Protein AF-A0A6V8NRM4-F1 (afdb_monomer_lite)

Organism: NCBI:txid2754717

Secondary structure (DSSP, 8-state):
---PPP---------SS-------------STHHHHTTS-------------HHHHH-GGGS-HHHHHHHHHHHHH-TTSGGGGGG-SSB-TTS-B-EEEEPHHHH--SS-EEEE--TTSTTSSTHHHHHHHHHHHHHHTTS--TTTSPP----SSHHHHHHHHHHT-

Sequence (168 aa):
MHRGAPRCMKIVLFSREHIVERTANIVGCSEELKKETNATMSVEKTLVIGPTFEEMLHPEKIEPQVRQKALRMREEDPLDPINLYNITWRGPDNQIYYEIIPQELTNVEANIVVIYAKDFPTGSHKVGASYSILVEKELAGEVNPGIHVLVWPSTGNYGIGGAWWDAA

InterPro domains:
  IPR036052 Tryptophan synthase beta chain-like, PALP domain superfamily [G3DSA:3.40.50.1100] (106-119)
  IPR036052 Tryptophan synthase beta chain-like, PALP domain superfamily [G3DSA:3.40.50.1100] (120-164)
  IPR036052 Tryptophan synthase beta chain-like, PALP domain superfamily [SSF53686] (119-164)

Radius of gyration: 21.75 Å; chains: 1; bounding box: 52×64×63 Å

Structure (mmCIF, N/CA/C/O backbone):
data_AF-A0A6V8NRM4-F1
#
_entry.id   AF-A0A6V8NRM4-F1
#
loop_
_atom_site.group_PDB
_atom_site.id
_atom_site.type_symbol
_atom_site.label_atom_id
_atom_site.label_alt_id
_atom_site.label_comp_id
_atom_site.label_asym_id
_atom_site.label_entity_id
_atom_site.label_seq_id
_atom_site.pdbx_PDB_ins_code
_atom_site.Cartn_x
_atom_site.Cartn_y
_atom_site.Cartn_z
_atom_site.occupancy
_atom_site.B_iso_or_equiv
_atom_site.auth_seq_id
_atom_site.auth_comp_id
_atom_site.auth_asym_id
_atom_site.auth_atom_id
_atom_site.pdbx_PDB_model_num
ATOM 1 N N . MET A 1 1 ? -7.423 48.026 -8.603 1.00 35.59 1 MET A N 1
ATOM 2 C CA . MET A 1 1 ? -7.231 46.752 -9.333 1.00 35.59 1 MET A CA 1
ATOM 3 C C . MET A 1 1 ? -5.747 46.402 -9.318 1.00 35.59 1 MET A C 1
ATOM 5 O O . MET A 1 1 ? -4.978 47.005 -10.052 1.00 35.59 1 MET A O 1
ATOM 9 N N . HIS A 1 2 ? -5.323 45.498 -8.438 1.00 29.39 2 HIS A N 1
ATOM 10 C CA . HIS A 1 2 ? -3.972 44.927 -8.433 1.00 29.39 2 HIS A CA 1
ATOM 11 C C . HIS A 1 2 ? -4.140 43.417 -8.581 1.00 29.39 2 HIS A C 1
ATOM 13 O O . HIS A 1 2 ? -4.631 42.757 -7.669 1.00 29.39 2 HIS A O 1
ATOM 19 N N . ARG A 1 3 ? -3.822 42.885 -9.765 1.00 32.16 3 ARG A N 1
ATOM 20 C CA . ARG A 1 3 ? -3.778 41.439 -9.999 1.00 32.16 3 ARG A CA 1
ATOM 21 C C . ARG A 1 3 ? -2.446 40.943 -9.438 1.00 32.16 3 ARG A C 1
ATOM 23 O O . ARG A 1 3 ? -1.398 41.273 -9.982 1.00 32.16 3 ARG A O 1
ATOM 30 N N . GLY A 1 4 ? -2.495 40.228 -8.317 1.00 32.84 4 GLY A N 1
ATOM 31 C CA . GLY A 1 4 ? -1.326 39.571 -7.738 1.00 32.84 4 GLY A CA 1
ATOM 32 C C . GLY A 1 4 ? -0.805 38.494 -8.686 1.00 32.84 4 GLY A C 1
ATOM 33 O O . GLY A 1 4 ? -1.574 37.656 -9.153 1.00 32.84 4 GLY A O 1
ATOM 34 N N . ALA A 1 5 ? 0.489 38.546 -8.993 1.00 35.34 5 ALA A N 1
ATOM 35 C CA . ALA A 1 5 ? 1.181 37.513 -9.753 1.00 35.34 5 ALA A CA 1
ATOM 36 C C . ALA A 1 5 ? 1.099 36.155 -9.022 1.00 35.34 5 ALA A C 1
ATOM 38 O O . ALA A 1 5 ? 1.148 36.130 -7.786 1.00 35.34 5 ALA A O 1
ATOM 39 N N . PRO A 1 6 ? 0.996 35.022 -9.740 1.00 37.25 6 PRO A N 1
ATOM 40 C CA . PRO A 1 6 ? 1.026 33.710 -9.111 1.00 37.25 6 PRO A CA 1
ATOM 41 C C . PRO A 1 6 ? 2.397 33.490 -8.459 1.00 37.25 6 PRO A C 1
ATOM 43 O O . PRO A 1 6 ? 3.438 33.567 -9.113 1.00 37.25 6 PRO A O 1
ATOM 46 N N . ARG A 1 7 ? 2.406 33.241 -7.144 1.00 31.20 7 ARG A N 1
ATOM 47 C CA . ARG A 1 7 ? 3.615 32.852 -6.410 1.00 31.20 7 ARG A CA 1
ATOM 48 C C . ARG A 1 7 ? 4.033 31.461 -6.879 1.00 31.20 7 ARG A C 1
ATOM 50 O O . ARG A 1 7 ? 3.405 30.470 -6.523 1.00 31.20 7 ARG A O 1
ATOM 57 N N . CYS A 1 8 ? 5.088 31.404 -7.684 1.00 26.66 8 CYS A N 1
ATOM 58 C CA . CYS A 1 8 ? 5.769 30.167 -8.038 1.00 26.66 8 CYS A CA 1
ATOM 59 C C . CYS A 1 8 ? 6.439 29.608 -6.772 1.00 26.66 8 CYS A C 1
ATOM 61 O O . CYS A 1 8 ? 7.370 30.213 -6.236 1.00 26.66 8 CYS A O 1
ATOM 63 N N . MET A 1 9 ? 5.924 28.499 -6.246 1.00 25.03 9 MET A N 1
ATOM 64 C CA . MET A 1 9 ? 6.514 27.804 -5.106 1.00 25.03 9 MET A CA 1
ATOM 65 C C . MET A 1 9 ? 7.656 26.929 -5.632 1.00 25.03 9 MET A C 1
ATOM 67 O O . MET A 1 9 ? 7.423 25.884 -6.231 1.00 25.03 9 MET A O 1
ATOM 71 N N . LYS A 1 10 ? 8.900 27.388 -5.456 1.00 23.47 10 LYS A N 1
ATOM 72 C CA . LYS A 1 10 ? 10.101 26.579 -5.703 1.00 23.47 10 LYS A CA 1
ATOM 73 C C . LYS A 1 10 ? 10.229 25.557 -4.573 1.00 23.47 10 LYS A C 1
ATOM 75 O O . LYS A 1 10 ? 10.584 25.928 -3.459 1.00 23.47 10 LYS A O 1
ATOM 80 N N . ILE A 1 11 ? 9.956 24.288 -4.855 1.00 29.05 11 ILE A N 1
ATOM 81 C CA . ILE A 1 11 ? 10.378 23.181 -3.992 1.00 29.05 11 ILE A CA 1
ATOM 82 C C . ILE A 1 11 ? 11.707 22.683 -4.559 1.00 29.05 11 ILE A C 1
ATOM 84 O O . ILE A 1 11 ? 11.752 22.114 -5.645 1.00 29.05 11 ILE A O 1
ATOM 88 N N . VAL A 1 12 ? 12.793 22.981 -3.847 1.00 27.11 12 VAL A N 1
ATOM 89 C CA . VAL A 1 12 ? 14.144 22.483 -4.126 1.00 27.11 12 VAL A CA 1
ATOM 90 C C . VAL A 1 12 ? 14.373 21.307 -3.184 1.00 27.11 12 VAL A C 1
ATOM 92 O O . VAL A 1 12 ? 14.438 21.508 -1.972 1.00 27.11 12 VAL A O 1
ATOM 95 N N . LEU A 1 13 ? 14.466 20.090 -3.717 1.00 26.58 13 LEU A N 1
ATOM 96 C CA . LEU A 1 13 ? 14.933 18.933 -2.956 1.00 26.58 13 LEU A CA 1
ATOM 97 C C . LEU A 1 13 ? 16.422 18.742 -3.252 1.00 26.58 13 LEU A C 1
ATOM 99 O O . LEU A 1 13 ? 16.824 18.607 -4.405 1.00 26.58 13 LEU A O 1
ATOM 103 N N . PHE A 1 14 ? 17.236 18.801 -2.200 1.00 28.80 14 PHE A N 1
ATOM 104 C CA . PHE A 1 14 ? 18.679 18.600 -2.259 1.00 28.80 14 PHE A CA 1
ATOM 105 C C . PHE A 1 14 ? 19.003 17.111 -2.103 1.00 28.80 14 PHE A C 1
ATOM 107 O O . PHE A 1 14 ? 18.631 16.505 -1.101 1.00 28.80 14 PHE A O 1
ATOM 114 N N . SER A 1 15 ? 19.773 16.560 -3.040 1.00 28.33 15 SER A N 1
ATOM 115 C CA . SER A 1 15 ? 20.562 15.341 -2.843 1.00 28.33 15 SER A CA 1
ATOM 116 C C . SER A 1 15 ? 21.993 15.612 -3.311 1.00 28.33 15 SER A C 1
ATOM 118 O O . SER A 1 15 ? 22.214 16.434 -4.200 1.00 28.33 15 SER A O 1
ATOM 120 N N . ARG A 1 16 ? 22.970 15.040 -2.602 1.00 36.97 16 ARG A N 1
ATOM 121 C CA . ARG A 1 16 ? 24.387 15.424 -2.650 1.00 36.97 16 ARG A CA 1
ATOM 122 C C . ARG A 1 16 ? 25.019 15.175 -4.028 1.00 36.97 16 ARG A C 1
ATOM 124 O O . ARG A 1 16 ? 24.860 14.108 -4.597 1.00 36.97 16 ARG A O 1
ATOM 131 N N . GLU A 1 17 ? 25.835 16.161 -4.411 1.00 37.34 17 GLU A N 1
ATOM 132 C CA . GLU A 1 17 ? 26.811 16.232 -5.513 1.00 37.34 17 GLU A CA 1
ATOM 133 C C . GLU A 1 17 ? 26.345 16.931 -6.811 1.00 37.34 17 GLU A C 1
ATOM 135 O O . GLU A 1 17 ? 25.594 16.405 -7.618 1.00 37.34 17 GLU A O 1
ATOM 140 N N . HIS A 1 18 ? 26.902 18.140 -6.996 1.00 31.81 18 HIS A N 1
ATOM 141 C CA . HIS A 1 18 ? 26.928 19.013 -8.181 1.00 31.81 18 HIS A CA 1
ATOM 142 C C . HIS A 1 18 ? 25.629 19.725 -8.621 1.00 31.81 18 HIS A C 1
ATOM 144 O O . HIS A 1 18 ? 24.783 19.201 -9.335 1.00 31.81 18 HIS A O 1
ATOM 150 N N . ILE A 1 19 ? 25.558 21.022 -8.287 1.00 30.59 19 ILE A N 1
ATOM 151 C CA . ILE A 1 19 ? 24.632 22.005 -8.867 1.00 30.59 19 ILE A CA 1
ATOM 152 C C . ILE A 1 19 ? 25.243 22.538 -10.169 1.00 30.59 19 ILE A C 1
ATOM 154 O O . ILE A 1 19 ? 26.263 23.224 -10.133 1.00 30.59 19 ILE A O 1
ATOM 158 N N . VAL A 1 20 ? 24.591 22.288 -11.305 1.00 29.22 20 VAL A N 1
ATOM 159 C CA . VAL A 1 20 ? 24.729 23.128 -12.503 1.00 29.22 20 VAL A CA 1
ATOM 160 C C . VAL A 1 20 ? 23.338 23.617 -12.883 1.00 29.22 20 VAL A C 1
ATOM 162 O O . VAL A 1 20 ? 22.483 22.861 -13.337 1.00 29.22 20 VAL A O 1
ATOM 165 N N . GLU A 1 21 ? 23.110 24.906 -12.662 1.00 30.83 21 GLU A N 1
ATOM 166 C CA . GLU A 1 21 ? 21.901 25.620 -13.050 1.00 30.83 21 GLU A CA 1
ATOM 167 C C . GLU A 1 21 ? 21.867 25.723 -14.587 1.00 30.83 21 GLU A C 1
ATOM 169 O O . GLU A 1 21 ? 22.686 26.412 -15.196 1.00 30.83 21 GLU A O 1
ATOM 174 N N . ARG A 1 22 ? 20.952 25.003 -15.245 1.00 28.17 22 ARG A N 1
ATOM 175 C CA . ARG A 1 22 ? 20.643 25.209 -16.668 1.00 28.17 22 ARG A CA 1
ATOM 176 C C . ARG A 1 22 ? 19.166 25.528 -16.834 1.00 28.17 22 ARG A C 1
ATOM 178 O O . ARG A 1 22 ? 18.312 24.650 -16.869 1.00 28.17 22 ARG A O 1
ATOM 185 N N . THR A 1 23 ? 18.881 26.816 -16.967 1.00 27.97 23 THR A N 1
ATOM 186 C CA . THR A 1 23 ? 17.633 27.350 -17.511 1.00 27.97 23 THR A CA 1
ATOM 187 C C . THR A 1 23 ? 17.565 26.983 -18.994 1.00 27.97 23 THR A C 1
ATOM 189 O O . THR A 1 23 ? 18.273 27.565 -19.812 1.00 27.97 23 THR A O 1
ATOM 192 N N . ALA A 1 24 ? 16.736 26.008 -19.364 1.00 31.91 24 ALA A N 1
ATOM 193 C CA . ALA A 1 24 ? 16.434 25.740 -20.767 1.00 31.91 24 ALA A CA 1
ATOM 194 C C . ALA A 1 24 ? 15.184 26.538 -21.172 1.00 31.91 24 ALA A C 1
ATOM 196 O O . ALA A 1 24 ? 14.058 26.173 -20.839 1.00 31.91 24 ALA A O 1
ATOM 197 N N . ASN A 1 25 ? 15.394 27.649 -21.882 1.00 29.09 25 ASN A N 1
ATOM 198 C CA . ASN A 1 25 ? 14.350 28.289 -22.680 1.00 29.09 25 ASN A CA 1
ATOM 199 C C . ASN A 1 25 ? 13.990 27.344 -23.834 1.00 29.09 25 ASN A C 1
ATOM 201 O O . ASN A 1 25 ? 14.832 27.066 -24.685 1.00 29.09 25 ASN A O 1
ATOM 205 N N . ILE A 1 26 ? 12.750 26.859 -23.878 1.00 38.00 26 ILE A N 1
ATOM 206 C CA . ILE A 1 26 ? 12.248 26.075 -25.011 1.00 38.00 26 ILE A CA 1
ATOM 207 C C . ILE A 1 26 ? 11.789 27.056 -26.092 1.00 38.00 26 ILE A C 1
ATOM 209 O O . ILE A 1 26 ? 10.668 27.556 -26.049 1.00 38.00 26 ILE A O 1
ATOM 213 N N . VAL A 1 27 ? 12.657 27.325 -27.069 1.00 32.97 27 VAL A N 1
ATOM 214 C CA . VAL A 1 27 ? 12.262 27.839 -28.386 1.00 32.97 27 VAL A CA 1
ATOM 215 C C . VAL A 1 27 ? 13.079 27.109 -29.453 1.00 32.97 27 VAL A C 1
ATOM 217 O O . VAL A 1 27 ? 14.287 27.285 -29.529 1.00 32.97 27 VAL A O 1
ATOM 220 N N . GLY A 1 28 ? 12.382 26.310 -30.268 1.00 42.09 28 GLY A N 1
ATOM 221 C CA . GLY A 1 28 ? 12.768 25.932 -31.632 1.00 42.09 28 GLY A CA 1
ATOM 222 C C . GLY A 1 28 ? 13.984 25.021 -31.810 1.00 42.09 28 GLY A C 1
ATOM 223 O O . GLY A 1 28 ? 15.075 25.513 -32.047 1.00 42.09 28 GLY A O 1
ATOM 224 N N . CYS A 1 29 ? 13.758 23.705 -31.863 1.00 28.19 29 CYS A N 1
ATOM 225 C CA . CYS A 1 29 ? 14.602 22.770 -32.619 1.00 28.19 29 CYS A CA 1
ATOM 226 C C . CYS A 1 29 ? 13.712 21.648 -33.171 1.00 28.19 29 CYS A C 1
ATOM 228 O O . CYS A 1 29 ? 13.449 20.655 -32.494 1.00 28.19 29 CYS A O 1
ATOM 230 N N . SER A 1 30 ? 13.187 21.834 -34.384 1.00 47.28 30 SER A N 1
ATOM 231 C CA . SER A 1 30 ? 12.448 20.804 -35.114 1.00 47.28 30 SER A CA 1
ATOM 232 C C . SER A 1 30 ? 13.338 20.132 -36.159 1.00 47.28 30 SER A C 1
ATOM 234 O O . SER A 1 30 ? 14.063 20.806 -36.878 1.00 47.28 30 SER A O 1
ATOM 236 N N . GLU A 1 31 ? 13.165 18.814 -36.271 1.00 44.69 31 GLU A N 1
ATOM 237 C CA . GLU A 1 31 ? 13.546 17.906 -37.372 1.00 44.69 31 GLU A CA 1
ATOM 238 C C . GLU A 1 31 ? 14.884 17.153 -37.295 1.00 44.69 31 GLU A C 1
ATOM 240 O O . GLU A 1 31 ? 14.894 15.981 -37.671 1.00 44.69 31 GLU A O 1
ATOM 245 N N . GLU A 1 32 ? 15.960 17.691 -36.720 1.00 38.38 32 GLU A N 1
ATOM 246 C CA . GLU A 1 32 ? 17.246 16.957 -36.666 1.00 38.38 32 GLU A CA 1
ATOM 247 C C . GLU A 1 32 ? 17.313 15.882 -35.564 1.00 38.38 32 GLU A C 1
ATOM 249 O O . GLU A 1 32 ? 17.900 14.821 -35.772 1.00 38.38 32 GLU A O 1
ATOM 254 N N . LEU A 1 33 ? 16.579 16.057 -34.459 1.00 41.91 33 LEU A N 1
ATOM 255 C CA . LEU A 1 33 ? 16.487 15.072 -33.366 1.00 41.91 33 LEU A CA 1
ATOM 256 C C . LEU A 1 33 ? 15.766 13.768 -33.747 1.00 41.91 33 LEU A C 1
ATOM 258 O O . LEU A 1 33 ? 15.894 12.779 -33.034 1.00 41.91 33 LEU A O 1
ATOM 262 N N . LYS A 1 34 ? 15.020 13.737 -34.862 1.00 36.78 34 LYS A N 1
ATOM 263 C CA . LYS A 1 34 ? 14.279 12.537 -35.298 1.00 36.78 34 LYS A CA 1
ATOM 264 C C . LYS A 1 34 ? 15.172 11.484 -35.962 1.00 36.78 34 LYS A C 1
ATOM 266 O O . LYS A 1 34 ? 14.756 10.335 -36.078 1.00 36.78 34 LYS A O 1
ATOM 271 N N . LYS A 1 35 ? 16.368 11.856 -36.441 1.00 35.59 35 LYS A N 1
ATOM 272 C CA . LYS A 1 35 ? 17.263 10.929 -37.160 1.00 35.59 35 LYS A CA 1
ATOM 273 C C . LYS A 1 35 ? 18.185 10.134 -36.235 1.00 35.59 35 LYS A C 1
ATOM 275 O O . LYS A 1 35 ? 18.525 9.007 -36.577 1.00 35.59 35 LYS A O 1
ATOM 280 N N . GLU A 1 36 ? 18.524 10.659 -35.059 1.00 33.28 36 GLU A N 1
ATOM 281 C CA . GLU A 1 36 ? 19.345 9.934 -34.074 1.00 33.28 36 GLU A CA 1
ATOM 282 C C . GLU A 1 36 ? 18.539 8.949 -33.211 1.00 33.28 36 GLU A C 1
ATOM 284 O O . GLU A 1 36 ? 19.110 8.024 -32.642 1.00 33.28 36 GLU A O 1
ATOM 289 N N . THR A 1 37 ? 17.204 9.052 -33.182 1.00 39.78 37 THR A N 1
ATOM 290 C CA . THR A 1 37 ? 16.332 8.157 -32.393 1.00 39.78 37 THR A CA 1
ATOM 291 C C . THR A 1 37 ? 16.258 6.719 -32.933 1.00 39.78 37 THR A C 1
ATOM 293 O O . THR A 1 37 ? 15.742 5.840 -32.253 1.00 39.78 37 THR A O 1
ATOM 296 N N . ASN A 1 38 ? 16.788 6.445 -34.133 1.00 34.84 38 ASN A N 1
ATOM 297 C CA . ASN A 1 38 ? 16.766 5.107 -34.743 1.00 34.84 38 ASN A CA 1
ATOM 298 C C . ASN A 1 38 ? 18.006 4.242 -34.429 1.00 34.84 38 ASN A C 1
ATOM 300 O O . ASN A 1 38 ? 18.067 3.091 -34.866 1.00 34.84 38 ASN A O 1
ATOM 304 N N . ALA A 1 39 ? 18.972 4.735 -33.644 1.00 37.56 39 ALA A N 1
ATOM 305 C CA . ALA A 1 39 ? 20.022 3.896 -33.064 1.00 37.56 39 ALA A CA 1
ATOM 306 C C . ALA A 1 39 ? 19.458 3.177 -31.827 1.00 37.56 39 ALA A C 1
ATOM 308 O O . ALA A 1 39 ? 19.587 3.612 -30.686 1.00 37.56 39 ALA A O 1
ATOM 309 N N . THR A 1 40 ? 18.744 2.091 -32.105 1.00 41.38 40 THR A N 1
ATOM 310 C CA . THR A 1 40 ? 17.989 1.276 -31.154 1.00 41.38 40 THR A CA 1
ATOM 311 C C . THR A 1 40 ? 18.938 0.555 -30.192 1.00 41.38 40 THR A C 1
ATOM 313 O O . THR A 1 40 ? 19.382 -0.556 -30.460 1.00 41.38 40 THR A O 1
ATOM 316 N N . MET A 1 41 ? 19.232 1.172 -29.049 1.00 37.38 41 MET A N 1
ATOM 317 C CA . MET A 1 41 ? 19.407 0.417 -27.812 1.00 37.38 41 MET A CA 1
ATOM 318 C C . MET A 1 41 ? 17.999 0.156 -27.294 1.00 37.38 41 MET A C 1
ATOM 320 O O . MET A 1 41 ? 17.345 1.064 -26.783 1.00 37.38 41 MET A O 1
ATOM 324 N N . SER A 1 42 ? 17.498 -1.063 -27.480 1.00 40.69 42 SER A N 1
ATOM 325 C CA . SER A 1 42 ? 16.300 -1.527 -26.789 1.00 40.69 42 SER A CA 1
ATOM 326 C C . SER A 1 42 ? 16.627 -1.588 -25.299 1.00 40.69 42 SER A C 1
ATOM 328 O O . SER A 1 42 ? 17.058 -2.623 -24.794 1.00 40.69 42 SER A O 1
ATOM 330 N N . VAL A 1 43 ? 16.506 -0.454 -24.608 1.00 48.16 43 VAL A N 1
ATOM 331 C CA . VAL A 1 43 ? 16.430 -0.442 -23.151 1.00 48.16 43 VAL A CA 1
ATOM 332 C C . VAL A 1 43 ? 15.194 -1.268 -22.839 1.00 48.16 43 VAL A C 1
ATOM 334 O O . VAL A 1 43 ? 14.078 -0.841 -23.147 1.00 48.16 43 VAL A O 1
ATOM 337 N N . GLU A 1 44 ? 15.394 -2.495 -22.355 1.00 52.34 44 GLU A N 1
ATOM 338 C CA . GLU A 1 44 ? 14.283 -3.304 -21.876 1.00 52.34 44 GLU A CA 1
ATOM 339 C C . GLU A 1 44 ? 13.496 -2.455 -20.885 1.00 52.34 44 GLU A C 1
ATOM 341 O O . GLU A 1 44 ? 14.046 -1.869 -19.950 1.00 52.34 44 GLU A O 1
ATOM 346 N N . LYS A 1 45 ? 12.201 -2.317 -21.156 1.00 54.16 45 LYS A N 1
ATOM 347 C CA . LYS A 1 45 ? 11.288 -1.571 -20.308 1.00 54.16 45 LYS A CA 1
ATOM 348 C C . LYS A 1 45 ? 11.061 -2.403 -19.049 1.00 54.16 45 LYS A C 1
ATOM 350 O O . LYS A 1 45 ? 10.125 -3.196 -18.999 1.00 54.16 45 LYS A O 1
ATOM 355 N N . THR A 1 46 ? 11.933 -2.251 -18.059 1.00 61.97 46 THR A N 1
ATOM 356 C CA . THR A 1 46 ? 11.712 -2.799 -16.721 1.00 61.97 46 THR A CA 1
ATOM 357 C C . THR A 1 46 ? 10.587 -1.993 -16.087 1.00 61.97 46 THR A C 1
ATOM 359 O O . THR A 1 46 ? 10.807 -0.883 -15.613 1.00 61.97 46 THR A O 1
ATOM 362 N N . LEU A 1 47 ? 9.363 -2.510 -16.182 1.00 69.25 47 LEU A N 1
ATOM 363 C CA . LEU A 1 47 ? 8.211 -1.949 -15.483 1.00 69.25 47 LEU A CA 1
ATOM 364 C C . LEU A 1 47 ? 8.428 -2.098 -13.980 1.00 69.25 47 LEU A C 1
ATOM 366 O O . LEU A 1 47 ? 8.936 -3.133 -13.541 1.00 69.25 47 LEU A O 1
ATOM 370 N N . VAL A 1 48 ? 7.983 -1.120 -13.196 1.00 65.56 48 VAL A N 1
ATOM 371 C CA . VAL A 1 48 ? 7.855 -1.302 -11.748 1.00 65.56 48 VAL A CA 1
ATOM 372 C C . VAL A 1 48 ? 6.916 -2.485 -11.481 1.00 65.56 48 VAL A C 1
ATOM 374 O O . VAL A 1 48 ? 5.724 -2.455 -11.799 1.00 65.56 48 VAL A O 1
ATOM 377 N N . ILE A 1 49 ? 7.468 -3.563 -10.919 1.00 74.19 49 ILE A N 1
ATOM 378 C CA . ILE A 1 49 ? 6.729 -4.794 -10.620 1.00 74.19 49 ILE A CA 1
ATOM 379 C C . ILE A 1 49 ? 6.070 -4.634 -9.246 1.00 74.19 49 ILE A C 1
ATOM 381 O O . ILE A 1 49 ? 6.744 -4.637 -8.220 1.00 74.19 49 ILE A O 1
ATOM 385 N N . GLY A 1 50 ? 4.743 -4.515 -9.223 1.00 85.81 50 GLY A N 1
ATOM 386 C CA . GLY A 1 50 ? 3.940 -4.409 -8.001 1.00 85.81 50 GLY A CA 1
ATOM 387 C C . GLY A 1 50 ? 2.621 -5.185 -8.100 1.00 85.81 50 GLY A C 1
ATOM 388 O O . GLY A 1 50 ? 2.352 -5.788 -9.142 1.00 85.81 50 GLY A O 1
ATOM 389 N N . PRO A 1 51 ? 1.801 -5.188 -7.032 1.00 92.25 51 PRO A N 1
ATOM 390 C CA . PRO A 1 51 ? 0.524 -5.893 -7.024 1.00 92.25 51 PRO A CA 1
ATOM 391 C C . PRO A 1 51 ? -0.468 -5.264 -8.004 1.00 92.25 51 PRO A C 1
ATOM 393 O O . PRO A 1 51 ? -0.602 -4.046 -8.096 1.00 92.25 51 PRO A O 1
ATOM 396 N N . THR A 1 52 ? -1.263 -6.089 -8.670 1.00 92.25 52 THR A N 1
ATOM 397 C CA . THR A 1 52 ? -2.440 -5.608 -9.399 1.00 92.25 52 THR A CA 1
ATOM 398 C C . THR A 1 52 ? -3.449 -4.957 -8.448 1.00 92.25 52 THR A C 1
ATOM 400 O O . THR A 1 52 ? -3.501 -5.266 -7.257 1.00 92.25 52 THR A O 1
ATOM 403 N N . PHE A 1 53 ? -4.334 -4.097 -8.965 1.00 92.31 53 PHE A N 1
ATOM 404 C CA . PHE A 1 53 ? -5.420 -3.538 -8.146 1.00 92.31 53 PHE A CA 1
ATOM 405 C C . PHE A 1 53 ? -6.325 -4.620 -7.542 1.00 92.31 53 PHE A C 1
ATOM 407 O O . PHE A 1 53 ? -6.834 -4.452 -6.434 1.00 92.31 53 PHE A O 1
ATOM 414 N N . GLU A 1 54 ? -6.484 -5.742 -8.246 1.00 95.06 54 GLU A N 1
ATOM 415 C CA . GLU A 1 54 ? -7.226 -6.895 -7.748 1.00 95.06 54 GLU A CA 1
ATOM 416 C C . GLU A 1 54 ? -6.521 -7.533 -6.543 1.00 95.06 54 GLU A C 1
ATOM 418 O O . GLU A 1 54 ? -7.164 -7.807 -5.537 1.00 95.06 54 GLU A O 1
ATOM 423 N N . GLU A 1 55 ? -5.200 -7.702 -6.598 1.00 95.19 55 GLU A N 1
ATOM 424 C CA . GLU A 1 55 ? -4.384 -8.195 -5.481 1.00 95.19 55 GLU A CA 1
ATOM 425 C C . GLU A 1 55 ? -4.318 -7.209 -4.308 1.00 95.19 55 GLU A C 1
ATOM 427 O O . GLU A 1 55 ? -4.299 -7.625 -3.152 1.00 95.19 55 GLU A O 1
ATOM 432 N N . MET A 1 56 ? -4.336 -5.899 -4.567 1.00 94.62 56 MET A N 1
ATOM 433 C CA . MET A 1 56 ? -4.426 -4.892 -3.502 1.00 94.62 56 MET A CA 1
ATOM 434 C C . MET A 1 56 ? -5.758 -4.988 -2.742 1.00 94.62 56 MET A C 1
ATOM 436 O O . MET A 1 56 ? -5.791 -4.822 -1.518 1.00 94.62 56 MET A O 1
ATOM 440 N N . LEU A 1 57 ? -6.862 -5.253 -3.453 1.00 94.44 57 LEU A N 1
ATOM 441 C CA . LEU A 1 57 ? -8.192 -5.445 -2.866 1.00 94.44 57 LEU A CA 1
ATOM 442 C C . LEU A 1 57 ? -8.329 -6.813 -2.170 1.00 94.44 57 LEU A C 1
ATOM 444 O O . LEU A 1 57 ? -8.951 -6.913 -1.105 1.00 94.44 57 LEU A O 1
ATOM 448 N N . HIS A 1 58 ? -7.724 -7.835 -2.773 1.00 95.44 58 HIS A N 1
ATOM 449 C CA . HIS A 1 58 ? -7.776 -9.244 -2.398 1.00 95.44 58 HIS A CA 1
ATOM 450 C C . HIS A 1 58 ? -6.356 -9.815 -2.259 1.00 95.44 58 HIS A C 1
ATOM 452 O O . HIS A 1 58 ? -5.896 -10.542 -3.146 1.00 95.44 58 HIS A O 1
ATOM 458 N N . PRO A 1 59 ? -5.635 -9.525 -1.160 1.00 95.19 59 PRO A N 1
ATOM 459 C CA . PRO A 1 59 ? -4.258 -9.982 -0.988 1.00 95.19 59 PRO A CA 1
ATOM 460 C C . PRO A 1 59 ? -4.139 -11.505 -0.872 1.00 95.19 59 PRO A C 1
ATOM 462 O O . PRO A 1 59 ? -3.047 -12.039 -1.034 1.00 95.19 59 PRO A O 1
ATOM 465 N N . GLU A 1 60 ? -5.243 -12.226 -0.648 1.00 94.31 60 GLU A N 1
ATOM 466 C CA . GLU A 1 60 ? -5.306 -13.686 -0.772 1.00 94.31 60 GLU A CA 1
ATOM 467 C C . GLU A 1 60 ? -5.074 -14.209 -2.200 1.00 94.31 60 GLU A C 1
ATOM 469 O O . GLU A 1 60 ? -4.818 -15.399 -2.374 1.00 94.31 60 GLU A O 1
ATOM 474 N N . LYS A 1 61 ? -5.179 -13.346 -3.220 1.00 95.62 61 LYS A N 1
ATOM 475 C CA . LYS A 1 61 ? -4.904 -13.693 -4.622 1.00 95.62 61 LYS A CA 1
ATOM 476 C C . LYS A 1 61 ? -3.430 -13.550 -4.995 1.00 95.62 61 LYS A C 1
ATOM 478 O O . LYS A 1 61 ? -3.035 -14.090 -6.025 1.00 95.62 61 LYS A O 1
ATOM 483 N N . ILE A 1 62 ? -2.642 -12.854 -4.173 1.00 95.62 62 ILE A N 1
ATOM 484 C CA . ILE A 1 62 ? -1.190 -12.751 -4.346 1.00 95.62 62 ILE A CA 1
ATOM 485 C C . ILE A 1 62 ? -0.597 -14.152 -4.195 1.00 95.62 62 ILE A C 1
ATOM 487 O O . ILE A 1 62 ? -1.022 -14.927 -3.334 1.00 95.62 62 ILE A O 1
ATOM 491 N N . GLU A 1 63 ? 0.403 -14.475 -5.015 1.00 96.31 63 GLU A N 1
ATOM 492 C CA . GLU A 1 63 ? 1.101 -15.757 -4.930 1.00 96.31 63 GLU A CA 1
ATOM 493 C C . GLU A 1 63 ? 1.581 -16.014 -3.477 1.00 96.31 63 GLU A C 1
ATOM 495 O O . GLU A 1 63 ? 2.158 -15.115 -2.851 1.00 96.31 63 GLU A O 1
ATOM 500 N N . PRO A 1 64 ? 1.311 -17.200 -2.890 1.00 96.06 64 PRO A N 1
ATOM 501 C CA . PRO A 1 64 ? 1.545 -17.434 -1.466 1.00 96.06 64 PRO A CA 1
ATOM 502 C C . PRO A 1 64 ? 2.974 -17.160 -0.988 1.00 96.06 64 PRO A C 1
ATOM 504 O O . PRO A 1 64 ? 3.145 -16.632 0.112 1.00 96.06 64 PRO A O 1
ATOM 507 N N . GLN A 1 65 ? 3.999 -17.479 -1.784 1.00 96.56 65 GLN A N 1
ATOM 508 C CA . GLN A 1 65 ? 5.395 -17.218 -1.424 1.00 96.56 65 GLN A CA 1
ATOM 509 C C . GLN A 1 65 ? 5.695 -15.715 -1.444 1.00 96.56 65 GLN A C 1
ATOM 511 O O . GLN A 1 65 ? 6.339 -15.213 -0.521 1.00 96.56 65 GLN A O 1
ATOM 516 N N . VAL A 1 66 ? 5.179 -14.979 -2.436 1.00 95.69 66 VAL A N 1
ATOM 517 C CA . VAL A 1 66 ? 5.275 -13.509 -2.509 1.00 95.69 66 VAL A CA 1
ATOM 518 C C . VAL A 1 66 ? 4.600 -12.868 -1.301 1.00 95.69 66 VAL A C 1
ATOM 520 O O . VAL A 1 66 ? 5.218 -12.047 -0.622 1.00 95.69 66 VAL A O 1
ATOM 523 N N . ARG A 1 67 ? 3.368 -13.276 -0.968 1.00 95.38 67 ARG A N 1
ATOM 524 C CA . ARG A 1 67 ? 2.631 -12.717 0.176 1.00 95.38 67 ARG A CA 1
ATOM 525 C C . ARG A 1 67 ? 3.328 -13.015 1.500 1.00 95.38 67 ARG A C 1
ATOM 527 O O . ARG A 1 67 ? 3.463 -12.116 2.327 1.00 95.38 67 ARG A O 1
ATOM 534 N N . GLN A 1 68 ? 3.804 -14.243 1.703 1.00 95.94 68 GLN A N 1
ATOM 535 C CA . GLN A 1 68 ? 4.554 -14.616 2.906 1.00 95.94 68 GLN A CA 1
ATOM 536 C C . GLN A 1 68 ? 5.860 -13.828 3.028 1.00 95.94 68 GLN A C 1
ATOM 538 O O . GLN A 1 68 ? 6.168 -13.320 4.107 1.00 95.94 68 GLN A O 1
ATOM 543 N N . LYS A 1 69 ? 6.605 -13.674 1.925 1.00 96.62 69 LYS A N 1
ATOM 544 C CA . LYS A 1 69 ? 7.822 -12.857 1.905 1.00 96.62 69 LYS A CA 1
ATOM 545 C C . LYS A 1 69 ? 7.505 -11.396 2.224 1.00 96.62 69 LYS A C 1
ATOM 547 O O . LYS A 1 69 ? 8.191 -10.818 3.058 1.00 96.62 69 LYS A O 1
ATOM 552 N N . ALA A 1 70 ? 6.455 -10.828 1.631 1.00 95.62 70 ALA A N 1
ATOM 553 C CA . ALA A 1 70 ? 6.026 -9.457 1.898 1.00 95.62 70 ALA A CA 1
ATOM 554 C C . ALA A 1 70 ? 5.692 -9.238 3.377 1.00 95.62 70 ALA A C 1
ATOM 556 O O . ALA A 1 70 ? 6.161 -8.278 3.983 1.00 95.62 70 ALA A O 1
ATOM 557 N N . LEU A 1 71 ? 4.936 -10.152 3.986 1.00 95.75 71 LEU A N 1
ATOM 558 C CA . LEU A 1 71 ? 4.587 -10.073 5.404 1.00 95.75 71 LEU A CA 1
ATOM 559 C C . LEU A 1 71 ? 5.809 -10.188 6.322 1.00 95.75 71 LEU A C 1
ATOM 561 O O . LEU A 1 71 ? 5.873 -9.489 7.328 1.00 95.75 71 LEU A O 1
ATOM 565 N N . ARG A 1 72 ? 6.777 -11.037 5.965 1.00 96.94 72 ARG A N 1
ATOM 566 C CA . ARG A 1 72 ? 8.032 -11.200 6.708 1.00 96.94 72 ARG A CA 1
ATOM 567 C C . ARG A 1 72 ? 8.929 -9.963 6.591 1.00 96.94 72 ARG A C 1
ATOM 569 O O . ARG A 1 72 ? 9.412 -9.455 7.599 1.00 96.94 72 ARG A O 1
ATOM 576 N N . MET A 1 73 ? 9.136 -9.459 5.373 1.00 95.88 73 MET A N 1
ATOM 577 C CA . MET A 1 73 ? 9.995 -8.293 5.131 1.00 95.88 73 MET A CA 1
ATOM 578 C C . MET A 1 73 ? 9.417 -7.015 5.721 1.00 95.88 73 MET A C 1
ATOM 580 O O . MET A 1 73 ? 10.181 -6.173 6.162 1.00 95.88 73 MET A O 1
ATOM 584 N N . ARG A 1 74 ? 8.094 -6.905 5.865 1.00 93.81 74 ARG A N 1
ATOM 585 C CA . ARG A 1 74 ? 7.467 -5.798 6.601 1.00 93.81 74 ARG A CA 1
ATOM 586 C C . ARG A 1 74 ? 8.093 -5.562 7.981 1.00 93.81 74 ARG A C 1
ATOM 588 O O . ARG A 1 74 ? 8.123 -4.427 8.442 1.00 93.81 74 ARG A O 1
ATOM 595 N N . GLU A 1 75 ? 8.538 -6.627 8.645 1.00 93.69 75 GLU A N 1
ATOM 596 C CA . GLU A 1 75 ? 9.124 -6.578 9.988 1.00 93.69 75 GLU A CA 1
ATOM 597 C C . GLU A 1 75 ? 10.657 -6.614 9.958 1.00 93.69 75 GLU A C 1
ATOM 599 O O . GLU A 1 75 ? 11.295 -5.891 10.720 1.00 93.69 75 GLU A O 1
ATOM 604 N N . GLU A 1 76 ? 11.251 -7.434 9.087 1.00 96.25 76 GLU A N 1
ATOM 605 C CA . GLU A 1 76 ? 12.710 -7.620 9.028 1.00 96.25 76 GLU A CA 1
ATOM 606 C C . GLU A 1 76 ? 13.438 -6.515 8.250 1.00 96.25 76 GLU A C 1
ATOM 608 O O . GLU A 1 76 ? 14.510 -6.078 8.667 1.00 96.25 76 GLU A O 1
ATOM 613 N N . ASP A 1 77 ? 12.863 -6.064 7.136 1.00 94.25 77 ASP A N 1
ATOM 614 C CA . ASP A 1 77 ? 13.398 -5.001 6.287 1.00 94.25 77 ASP A CA 1
ATOM 615 C C . ASP A 1 77 ? 12.243 -4.212 5.643 1.00 94.25 77 ASP A C 1
ATOM 617 O O . ASP A 1 77 ? 11.804 -4.523 4.528 1.00 94.25 77 ASP A O 1
ATOM 621 N N . PRO A 1 78 ? 11.715 -3.185 6.339 1.00 89.88 78 PRO A N 1
ATOM 622 C CA . PRO A 1 78 ? 10.587 -2.404 5.848 1.00 89.88 78 PRO A CA 1
ATOM 623 C C . PRO A 1 78 ? 10.837 -1.732 4.496 1.00 89.88 78 PRO A C 1
ATOM 625 O O . PRO A 1 78 ? 9.863 -1.383 3.839 1.00 89.88 78 PRO A O 1
ATOM 628 N N . LEU A 1 79 ? 12.097 -1.547 4.079 1.00 88.75 79 LEU A N 1
ATOM 629 C CA . LEU A 1 79 ? 12.459 -0.914 2.809 1.00 88.75 79 LEU A CA 1
ATOM 630 C C . LEU A 1 79 ? 12.599 -1.917 1.650 1.00 88.75 79 LEU A C 1
ATOM 632 O O . LEU A 1 79 ? 12.782 -1.479 0.516 1.00 88.75 79 LEU A O 1
ATOM 636 N N . ASP A 1 80 ? 12.494 -3.233 1.892 1.00 90.94 80 ASP A N 1
ATOM 637 C CA . ASP A 1 80 ? 12.557 -4.233 0.815 1.00 90.94 80 ASP A CA 1
ATOM 638 C C . ASP A 1 80 ? 11.437 -3.958 -0.218 1.00 90.94 80 ASP A C 1
ATOM 640 O O . ASP A 1 80 ? 10.270 -3.806 0.178 1.00 90.94 80 ASP A O 1
ATOM 644 N N . PRO A 1 81 ? 11.739 -3.925 -1.534 1.00 87.81 81 PRO A N 1
ATOM 645 C CA . PRO A 1 81 ? 10.749 -3.708 -2.593 1.00 87.81 81 PRO A CA 1
ATOM 646 C C . PRO A 1 81 ? 9.565 -4.687 -2.564 1.00 87.81 81 PRO A C 1
ATOM 648 O O . PRO A 1 81 ? 8.481 -4.379 -3.050 1.00 87.81 81 PRO A O 1
ATOM 651 N N . ILE A 1 82 ? 9.694 -5.864 -1.948 1.00 92.00 82 ILE A N 1
ATOM 652 C CA . ILE A 1 82 ? 8.566 -6.788 -1.776 1.00 92.00 82 ILE A CA 1
ATOM 653 C C . ILE A 1 82 ? 7.429 -6.178 -0.938 1.00 92.00 82 ILE A C 1
ATOM 655 O O . ILE A 1 82 ? 6.276 -6.595 -1.058 1.00 92.00 82 ILE A O 1
ATOM 659 N N . ASN A 1 83 ? 7.716 -5.169 -0.106 1.00 92.38 83 ASN A N 1
ATOM 660 C CA . ASN A 1 83 ? 6.714 -4.488 0.712 1.00 92.38 83 ASN A CA 1
ATOM 661 C C . ASN A 1 83 ? 5.682 -3.714 -0.116 1.00 92.38 83 ASN A C 1
ATOM 663 O O . ASN A 1 83 ? 4.640 -3.331 0.414 1.00 92.38 83 ASN A O 1
ATOM 667 N N . LEU A 1 84 ? 5.893 -3.554 -1.423 1.00 90.06 84 LEU A N 1
ATOM 668 C CA . LEU A 1 84 ? 4.876 -3.052 -2.345 1.00 90.06 84 LEU A CA 1
ATOM 669 C C . LEU A 1 84 ? 3.605 -3.921 -2.337 1.00 90.06 84 LEU A C 1
ATOM 671 O O . LEU A 1 84 ? 2.494 -3.401 -2.427 1.00 90.06 84 LEU A O 1
ATOM 675 N N . TYR A 1 85 ? 3.741 -5.229 -2.098 1.00 93.81 85 TYR A N 1
ATOM 676 C CA . TYR A 1 85 ? 2.616 -6.159 -1.928 1.00 93.81 85 TYR A CA 1
ATOM 677 C C . TYR A 1 85 ? 1.894 -6.017 -0.574 1.00 93.81 85 TYR A C 1
ATOM 679 O O . TYR A 1 85 ? 0.902 -6.701 -0.322 1.00 93.81 85 TYR A O 1
ATOM 687 N N . ASN A 1 86 ? 2.362 -5.126 0.308 1.00 94.81 86 ASN A N 1
ATOM 688 C CA . ASN A 1 86 ? 1.683 -4.765 1.554 1.00 94.81 86 ASN A CA 1
ATOM 689 C C . ASN A 1 86 ? 0.810 -3.508 1.420 1.00 94.81 86 ASN A C 1
ATOM 691 O O . ASN A 1 86 ? 0.234 -3.062 2.411 1.00 94.81 86 ASN A O 1
ATOM 695 N N . ILE A 1 87 ? 0.669 -2.936 0.219 1.00 94.25 87 ILE A N 1
ATOM 696 C CA . ILE A 1 87 ? -0.236 -1.806 -0.024 1.00 94.25 87 ILE A CA 1
ATOM 697 C C . ILE A 1 87 ? -1.666 -2.336 -0.172 1.00 94.25 87 ILE A C 1
ATOM 699 O O . ILE A 1 87 ? -2.206 -2.490 -1.265 1.00 94.25 87 ILE A O 1
ATOM 703 N N . THR A 1 88 ? -2.280 -2.641 0.964 1.00 95.31 88 THR A N 1
ATOM 704 C CA . THR A 1 88 ? -3.637 -3.175 1.062 1.00 95.31 88 THR A CA 1
ATOM 705 C C . THR A 1 88 ? -4.274 -2.742 2.379 1.00 95.31 88 THR A C 1
ATOM 707 O O . THR A 1 88 ? -3.595 -2.517 3.379 1.00 95.31 88 THR A O 1
ATOM 710 N N . TRP A 1 89 ? -5.603 -2.638 2.398 1.00 95.69 89 TRP A N 1
ATOM 711 C CA . TRP A 1 89 ? -6.365 -2.347 3.616 1.00 95.69 89 TRP A CA 1
ATOM 712 C C . TRP A 1 89 ? -6.506 -3.553 4.548 1.00 95.69 89 TRP A C 1
ATOM 714 O O . TRP A 1 89 ? -7.128 -3.422 5.602 1.00 95.69 89 TRP A O 1
ATOM 724 N N . ARG A 1 90 ? -5.980 -4.719 4.153 1.00 95.06 90 ARG A N 1
ATOM 725 C CA . ARG A 1 90 ? -6.122 -5.973 4.889 1.00 95.06 90 ARG A CA 1
ATOM 726 C C . ARG A 1 90 ? -4.811 -6.427 5.523 1.00 95.06 90 ARG A C 1
ATOM 728 O O . ARG A 1 90 ? -3.772 -6.510 4.866 1.00 95.06 90 ARG A O 1
ATOM 735 N N . GLY A 1 91 ? -4.893 -6.777 6.800 1.00 92.06 91 GLY A N 1
ATOM 736 C CA . GLY A 1 91 ? -3.784 -7.292 7.584 1.00 92.06 91 GLY A CA 1
ATOM 737 C C . GLY A 1 91 ? -3.320 -8.700 7.195 1.00 92.06 91 GLY A C 1
ATOM 738 O O . GLY A 1 91 ? -3.852 -9.319 6.269 1.00 92.06 91 GLY A O 1
ATOM 739 N N . PRO A 1 92 ? -2.313 -9.235 7.912 1.00 91.25 92 PRO A N 1
ATOM 740 C CA . PRO A 1 92 ? -1.851 -10.619 7.752 1.00 91.25 92 PRO A CA 1
ATOM 741 C C . PRO A 1 92 ? -2.957 -11.662 7.978 1.00 91.25 92 PRO A C 1
ATOM 743 O O . PRO A 1 92 ? -2.932 -12.733 7.384 1.00 91.25 92 PRO A O 1
ATOM 746 N N . ASP A 1 93 ? -3.933 -11.333 8.820 1.00 92.50 93 ASP A N 1
ATOM 747 C CA . ASP A 1 93 ? -5.127 -12.119 9.149 1.00 92.50 93 ASP A CA 1
ATOM 748 C C . ASP A 1 93 ? -6.314 -11.855 8.198 1.00 92.50 93 ASP A C 1
ATOM 750 O O . ASP A 1 93 ? -7.433 -12.318 8.429 1.00 92.50 93 ASP A O 1
ATOM 754 N N . ASN A 1 94 ? -6.072 -11.096 7.128 1.00 91.38 94 ASN A N 1
ATOM 755 C CA . ASN A 1 94 ? -7.045 -10.630 6.145 1.00 91.38 94 ASN A CA 1
ATOM 756 C C . ASN A 1 94 ? -8.164 -9.718 6.697 1.00 91.38 94 ASN A C 1
ATOM 758 O O . ASN A 1 94 ? -9.135 -9.429 5.982 1.00 91.38 94 ASN A O 1
ATOM 762 N N . GLN A 1 95 ? -8.033 -9.236 7.940 1.00 94.56 95 GLN A N 1
ATOM 763 C CA . GLN A 1 95 ? -8.959 -8.277 8.543 1.00 94.56 95 GLN A CA 1
ATOM 764 C C . GLN A 1 95 ? -8.668 -6.859 8.060 1.00 94.56 95 GLN A C 1
ATOM 766 O O . GLN A 1 95 ? -7.524 -6.506 7.783 1.00 94.56 95 GLN A O 1
ATOM 771 N N . ILE A 1 96 ? -9.710 -6.037 7.949 1.00 95.06 96 ILE A N 1
ATOM 772 C CA . ILE A 1 96 ? -9.558 -4.63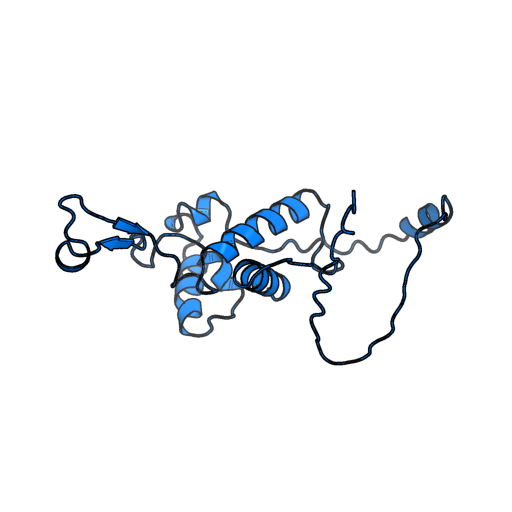2 7.563 1.00 95.06 96 ILE A CA 1
ATOM 773 C C . ILE A 1 96 ? -8.959 -3.850 8.733 1.00 95.06 96 ILE A C 1
ATOM 775 O O . ILE A 1 96 ? -9.365 -4.036 9.877 1.00 95.06 96 ILE A O 1
ATOM 779 N N . TYR A 1 97 ? -8.040 -2.935 8.441 1.00 94.69 97 TYR A N 1
ATOM 780 C CA . TYR A 1 97 ? -7.521 -1.990 9.425 1.00 94.69 97 TYR A CA 1
ATOM 781 C C . TYR A 1 97 ? -8.576 -0.955 9.818 1.00 94.69 97 TYR A C 1
ATOM 783 O O . TYR A 1 97 ? -8.833 -0.007 9.072 1.00 94.69 97 TYR A O 1
ATOM 791 N N . TYR A 1 98 ? -9.183 -1.117 10.992 1.00 96.56 98 TYR A N 1
ATOM 792 C CA . TYR A 1 98 ? -10.091 -0.122 11.549 1.00 96.56 98 TYR A CA 1
ATOM 793 C C . TYR A 1 98 ? -10.002 -0.041 13.072 1.00 96.56 98 TYR A C 1
ATOM 795 O O . TYR A 1 98 ? -9.617 -0.993 13.745 1.00 96.56 98 TYR A O 1
ATOM 803 N N . GLU A 1 99 ? -10.414 1.100 13.608 1.00 95.81 99 GLU A N 1
ATOM 804 C CA . GLU A 1 99 ? -10.650 1.314 15.032 1.00 95.81 99 GLU A CA 1
ATOM 805 C C . GLU A 1 99 ? -12.070 1.851 15.234 1.00 95.81 99 GLU A C 1
ATOM 807 O O . GLU A 1 99 ? -12.591 2.600 14.403 1.00 95.81 99 GLU A O 1
ATOM 812 N N . ILE A 1 100 ? -12.715 1.458 16.332 1.00 97.00 100 ILE A N 1
ATOM 813 C CA . ILE A 1 100 ? -13.995 2.034 16.754 1.00 97.00 100 ILE A CA 1
ATOM 814 C C . ILE A 1 100 ? -13.679 3.085 17.806 1.00 97.00 100 ILE A C 1
ATOM 816 O O . ILE A 1 100 ? -13.068 2.773 18.828 1.00 97.00 100 ILE A O 1
ATOM 820 N N . ILE A 1 101 ? -14.088 4.326 17.559 1.00 97.50 101 ILE A N 1
ATOM 821 C CA . ILE A 1 101 ? -13.871 5.408 18.512 1.00 97.50 101 ILE A CA 1
ATOM 822 C C . ILE A 1 101 ? -14.897 5.272 19.643 1.00 97.50 101 ILE A C 1
ATOM 824 O O . ILE A 1 101 ? -16.098 5.270 19.360 1.00 97.50 101 ILE A O 1
ATOM 828 N N . PRO A 1 102 ? -14.454 5.175 20.911 1.00 96.69 102 PRO A N 1
ATOM 829 C CA . PRO A 1 102 ? -15.359 5.027 22.040 1.00 96.69 102 PRO A CA 1
ATOM 830 C C . PRO A 1 102 ? -16.336 6.200 22.160 1.00 96.69 102 PRO A C 1
ATOM 832 O O . PRO A 1 102 ? -15.984 7.365 21.928 1.00 96.69 102 PRO A O 1
ATOM 835 N N . GLN A 1 103 ? -17.564 5.895 22.577 1.00 96.75 103 GLN A N 1
ATOM 836 C CA . GLN A 1 103 ? -18.589 6.905 22.826 1.00 96.75 103 GLN A CA 1
ATOM 837 C C . GLN A 1 103 ? -18.154 7.875 23.936 1.00 96.75 103 GLN A C 1
ATOM 839 O O . GLN A 1 103 ? -18.487 9.054 23.882 1.00 96.75 103 GLN A O 1
ATOM 844 N N . GLU A 1 104 ? -17.339 7.430 24.893 1.00 96.75 104 GLU A N 1
ATOM 845 C CA . GLU A 1 104 ? -16.806 8.246 25.988 1.00 96.75 104 GLU A CA 1
ATOM 846 C C . GLU A 1 104 ? -15.911 9.397 25.498 1.00 96.75 104 GLU A C 1
ATOM 848 O O . GLU A 1 104 ? -15.789 10.410 26.185 1.00 96.75 104 GLU A O 1
ATOM 853 N N . LEU A 1 105 ? -15.300 9.269 24.312 1.00 96.94 105 LEU A N 1
ATOM 854 C CA . LEU A 1 105 ? -14.464 10.318 23.715 1.00 96.94 105 LEU A CA 1
ATOM 855 C C . LEU A 1 105 ? -15.255 11.296 22.842 1.00 96.94 105 LEU A C 1
ATOM 857 O O . LEU A 1 105 ? -14.817 12.426 22.634 1.00 96.94 105 LEU A O 1
ATOM 861 N N . THR A 1 106 ? -16.390 10.861 22.296 1.00 96.75 106 THR A N 1
ATOM 862 C CA . THR A 1 106 ? -17.122 11.602 21.253 1.00 96.75 106 THR A CA 1
ATOM 863 C C . THR A 1 106 ? -18.457 12.146 21.741 1.00 96.75 106 THR A C 1
ATOM 865 O O . THR A 1 106 ? -18.938 13.144 21.212 1.00 96.75 106 THR A O 1
ATOM 868 N N . ASN A 1 107 ? -19.038 11.514 22.761 1.00 96.19 107 ASN A N 1
ATOM 869 C CA . ASN A 1 107 ? -20.383 11.752 23.275 1.00 96.19 107 ASN A CA 1
ATOM 870 C C . ASN A 1 107 ? -21.479 11.665 22.191 1.00 96.19 107 ASN A C 1
ATOM 872 O O . ASN A 1 107 ? -22.498 12.352 22.261 1.00 96.19 107 ASN A O 1
ATOM 876 N N . VAL A 1 108 ? -21.258 10.836 21.166 1.00 96.75 108 VAL A N 1
ATOM 877 C CA . VAL A 1 108 ? -22.191 10.587 20.059 1.00 96.75 108 VAL A CA 1
ATOM 878 C C . VAL A 1 108 ? -22.724 9.158 20.175 1.00 96.75 108 VAL A C 1
ATOM 880 O O . VAL A 1 108 ? -21.947 8.232 20.364 1.00 96.75 108 VAL A O 1
ATOM 883 N N . GLU A 1 109 ? -24.042 8.967 20.056 1.00 96.00 109 GLU A N 1
ATOM 884 C CA . GLU A 1 109 ? -24.682 7.636 20.137 1.00 96.00 109 GLU A CA 1
ATOM 885 C C . GLU A 1 109 ? -24.329 6.731 18.940 1.00 96.00 109 GLU A C 1
ATOM 887 O O . GLU A 1 109 ? -24.328 5.507 19.041 1.00 96.00 109 GLU A O 1
ATOM 892 N N . ALA A 1 110 ? -24.020 7.325 17.787 1.00 97.25 110 ALA A N 1
ATOM 893 C CA . ALA A 1 110 ? -23.633 6.586 16.593 1.00 97.25 110 ALA A CA 1
ATOM 894 C C . ALA A 1 110 ? -22.209 6.012 16.701 1.00 97.25 110 ALA A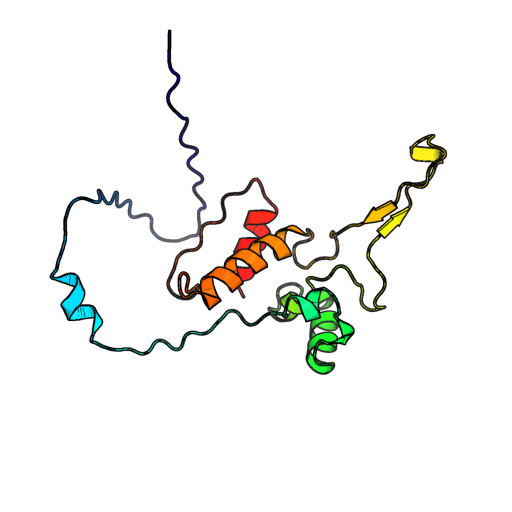 C 1
ATOM 896 O O . ALA A 1 110 ? -21.274 6.710 17.090 1.00 97.25 110 ALA A O 1
ATOM 897 N N . ASN A 1 111 ? -22.030 4.768 16.242 1.00 96.62 111 ASN A N 1
ATOM 898 C CA . ASN A 1 111 ? -20.710 4.148 16.111 1.00 96.62 111 ASN A CA 1
ATOM 899 C C . ASN A 1 111 ? -19.848 4.913 15.098 1.00 96.62 111 ASN A C 1
ATOM 901 O O . ASN A 1 111 ? -20.200 5.009 13.919 1.00 96.62 111 ASN A O 1
ATOM 905 N N . ILE A 1 112 ? -18.688 5.399 15.540 1.00 97.69 112 ILE A N 1
ATOM 906 C CA . ILE A 1 112 ? -17.692 6.039 14.676 1.00 97.69 112 ILE A CA 1
ATOM 907 C C . ILE A 1 112 ? -16.583 5.025 14.400 1.00 97.69 112 ILE A C 1
ATOM 909 O O . ILE A 1 112 ? -15.807 4.682 15.288 1.00 97.69 112 ILE A O 1
ATOM 913 N N . VAL A 1 113 ? -16.516 4.544 13.159 1.00 97.06 113 VAL A N 1
ATOM 914 C CA . VAL A 1 113 ? -15.498 3.592 12.696 1.00 97.06 113 VAL A CA 1
ATOM 915 C C . VAL A 1 113 ? -14.479 4.329 11.836 1.00 97.06 113 VAL A C 1
ATOM 917 O O . VAL A 1 113 ? -14.843 4.977 10.855 1.00 97.06 113 VAL A O 1
ATOM 920 N N . VAL A 1 114 ? -13.202 4.223 12.190 1.00 96.69 114 VAL A N 1
ATOM 921 C CA . VAL A 1 114 ? -12.091 4.854 11.476 1.00 96.69 114 VAL A CA 1
ATOM 922 C C . VAL A 1 114 ? -11.263 3.776 10.807 1.00 96.69 114 VAL A C 1
ATOM 924 O O . VAL A 1 114 ? -10.593 2.998 11.477 1.00 96.69 114 VAL A O 1
ATOM 927 N N . ILE A 1 115 ? -11.281 3.753 9.478 1.00 96.56 115 ILE A N 1
ATOM 928 C CA . ILE A 1 115 ? -10.339 2.951 8.698 1.00 96.56 115 ILE A CA 1
ATOM 929 C C . ILE A 1 115 ? -8.998 3.688 8.686 1.00 96.56 115 ILE A C 1
ATOM 931 O O . ILE A 1 115 ? -8.957 4.900 8.453 1.00 96.56 115 ILE A O 1
ATOM 935 N N . TYR A 1 116 ? -7.900 2.975 8.924 1.00 95.62 116 TYR A N 1
ATOM 936 C CA . TYR A 1 116 ? -6.577 3.586 9.026 1.00 95.62 116 TYR A CA 1
ATOM 937 C C . TYR A 1 116 ? -5.550 2.917 8.105 1.00 95.62 116 TYR A C 1
ATOM 939 O O . TYR A 1 116 ? -5.685 1.766 7.708 1.00 95.62 116 TYR A O 1
ATOM 947 N N . ALA A 1 117 ? -4.493 3.662 7.772 1.00 95.31 117 ALA A N 1
ATOM 948 C CA . ALA A 1 117 ? -3.408 3.211 6.893 1.00 95.31 117 ALA A CA 1
ATOM 949 C C . ALA A 1 117 ? -2.013 3.428 7.502 1.00 95.31 117 ALA A C 1
ATOM 951 O O . ALA A 1 117 ? -1.022 3.509 6.781 1.00 95.31 117 ALA A O 1
ATOM 952 N N . LYS A 1 118 ? -1.929 3.561 8.831 1.00 93.88 118 LYS A N 1
ATOM 953 C CA . LYS A 1 118 ? -0.660 3.748 9.556 1.00 93.88 118 LYS A CA 1
ATOM 954 C C . LYS A 1 118 ? 0.294 2.551 9.416 1.00 93.88 118 LYS A C 1
ATOM 956 O O . LYS A 1 118 ? 1.490 2.721 9.590 1.00 93.88 118 LYS A O 1
ATOM 961 N N . ASP A 1 119 ? -0.250 1.378 9.086 1.00 92.56 119 ASP A N 1
ATOM 962 C CA . ASP A 1 119 ? 0.494 0.123 8.922 1.00 92.56 119 ASP A CA 1
ATOM 963 C C . ASP A 1 119 ? 0.851 -0.155 7.440 1.00 92.56 119 ASP A C 1
ATOM 965 O O . ASP A 1 119 ? 1.353 -1.227 7.108 1.00 92.56 119 ASP A O 1
ATOM 969 N N . PHE A 1 120 ? 0.590 0.797 6.530 1.00 94.25 120 PHE A N 1
ATOM 970 C CA . PHE A 1 120 ? 1.056 0.732 5.136 1.00 94.25 120 PHE A CA 1
ATOM 971 C C . PHE A 1 120 ? 2.580 0.948 5.087 1.00 94.25 120 PHE A C 1
ATOM 973 O O . PHE A 1 120 ? 3.117 1.566 6.007 1.00 94.25 120 PHE A O 1
ATOM 980 N N . PRO A 1 121 ? 3.284 0.555 4.005 1.00 92.00 121 PRO A N 1
ATOM 981 C CA . PRO A 1 121 ? 4.751 0.643 3.930 1.00 92.00 121 PRO A CA 1
ATOM 982 C C . PRO A 1 121 ? 5.346 2.017 4.282 1.00 92.00 121 PRO A C 1
ATOM 984 O O . PRO A 1 121 ? 6.375 2.103 4.939 1.00 92.00 121 PRO A O 1
ATOM 987 N N . THR A 1 122 ? 4.662 3.108 3.915 1.00 92.69 122 THR A N 1
ATOM 988 C CA . THR A 1 122 ? 5.091 4.489 4.221 1.00 92.69 122 THR A CA 1
ATOM 989 C C . THR A 1 122 ? 4.349 5.128 5.399 1.00 92.69 122 THR A C 1
ATOM 991 O O . THR A 1 122 ? 4.426 6.340 5.605 1.00 92.69 122 THR A O 1
ATOM 994 N N . GLY A 1 123 ? 3.552 4.353 6.135 1.00 93.31 123 GLY A N 1
ATOM 995 C CA . GLY A 1 123 ? 2.694 4.842 7.214 1.00 93.31 123 GLY A CA 1
ATOM 996 C C . GLY A 1 123 ? 1.491 5.671 6.750 1.00 93.31 123 GLY A C 1
ATOM 997 O O . GLY A 1 123 ? 0.862 6.365 7.552 1.00 93.31 123 GLY A O 1
ATOM 998 N N . SER A 1 124 ? 1.161 5.653 5.453 1.00 94.81 124 SER A N 1
ATOM 999 C CA . SER A 1 124 ? -0.008 6.357 4.929 1.00 94.81 124 SER A CA 1
ATOM 1000 C C . SER A 1 124 ? -0.582 5.712 3.669 1.00 94.81 124 SER A C 1
ATOM 1002 O O . SER A 1 124 ? 0.143 5.157 2.849 1.00 94.81 124 SER A O 1
ATOM 1004 N N . HIS A 1 125 ? -1.883 5.901 3.433 1.00 94.19 125 HIS A N 1
ATOM 1005 C CA . HIS A 1 125 ? -2.554 5.417 2.219 1.00 94.19 125 HIS A CA 1
ATOM 1006 C C . HIS A 1 125 ? -2.086 6.124 0.935 1.00 94.19 125 HIS A C 1
ATOM 1008 O O . HIS A 1 125 ? -2.387 5.662 -0.165 1.00 94.19 125 HIS A O 1
ATOM 1014 N N . LYS A 1 126 ? -1.349 7.245 1.036 1.00 94.94 126 LYS A N 1
ATOM 1015 C CA . LYS A 1 126 ? -0.920 8.009 -0.145 1.00 94.94 126 LYS A CA 1
ATOM 1016 C C . LYS A 1 126 ? 0.126 7.273 -0.989 1.00 94.94 126 LYS A C 1
ATOM 1018 O O . LYS A 1 126 ? 0.259 7.619 -2.157 1.00 94.94 126 LYS A O 1
ATOM 1023 N N . VAL A 1 127 ? 0.780 6.237 -0.451 1.00 93.19 127 VAL A N 1
ATOM 1024 C CA . VAL A 1 127 ? 1.654 5.339 -1.233 1.00 93.19 127 VAL A CA 1
ATOM 1025 C C . VAL A 1 127 ? 0.900 4.582 -2.326 1.00 93.19 127 VAL A C 1
ATOM 1027 O O . VAL A 1 127 ? 1.444 4.365 -3.405 1.00 93.19 127 VAL A O 1
ATOM 1030 N N . GLY A 1 128 ? -0.370 4.236 -2.088 1.00 92.44 128 GLY A N 1
ATOM 1031 C CA . GLY A 1 128 ? -1.222 3.629 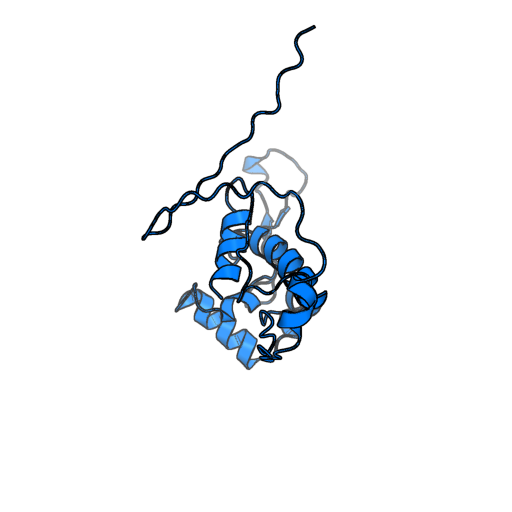-3.112 1.00 92.44 128 GLY A CA 1
ATOM 1032 C C . GLY A 1 128 ? -1.624 4.626 -4.201 1.00 92.44 128 GLY A C 1
ATOM 1033 O O . GLY A 1 128 ? -1.728 4.258 -5.363 1.00 92.44 128 GLY A O 1
ATOM 1034 N N . ALA A 1 129 ? -1.790 5.905 -3.850 1.00 92.38 129 ALA A N 1
ATOM 1035 C CA . ALA A 1 129 ? -2.107 6.951 -4.823 1.00 92.38 129 ALA A CA 1
ATOM 1036 C C . ALA A 1 129 ? -0.909 7.299 -5.723 1.00 92.38 129 ALA A C 1
ATOM 1038 O O . ALA A 1 129 ? -1.083 7.520 -6.919 1.00 92.38 129 ALA A O 1
ATOM 1039 N N . SER A 1 130 ? 0.310 7.346 -5.173 1.00 92.38 130 SER A N 1
ATOM 1040 C CA . SER A 1 130 ? 1.519 7.506 -5.993 1.00 92.38 130 SER A CA 1
ATOM 1041 C C . SER A 1 130 ? 1.745 6.288 -6.892 1.00 92.38 130 SER A C 1
ATOM 1043 O O . SER A 1 130 ? 2.084 6.462 -8.059 1.00 92.38 130 SER A O 1
ATOM 1045 N N . TYR A 1 131 ? 1.469 5.079 -6.383 1.00 91.00 131 TYR A N 1
ATOM 1046 C CA . TYR A 1 131 ? 1.559 3.840 -7.157 1.00 91.00 131 TYR A CA 1
ATOM 1047 C C . TYR A 1 131 ? 0.668 3.852 -8.392 1.00 91.00 131 TYR A C 1
ATOM 1049 O O . TYR A 1 131 ? 1.138 3.613 -9.501 1.00 91.00 131 TYR A O 1
ATOM 1057 N N . SER A 1 132 ? -0.622 4.147 -8.202 1.00 90.38 132 SER A N 1
ATOM 1058 C CA . SER A 1 132 ? -1.602 4.058 -9.281 1.00 90.38 132 SER A CA 1
ATOM 1059 C C . SER A 1 132 ? -1.248 4.993 -10.433 1.00 90.38 132 SER A C 1
ATOM 1061 O O . SER A 1 132 ? -1.369 4.611 -11.590 1.00 90.38 132 SER A O 1
ATOM 1063 N N . ILE A 1 133 ? -0.758 6.196 -10.114 1.00 91.75 133 ILE A N 1
ATOM 1064 C CA . ILE A 1 133 ? -0.327 7.175 -11.116 1.00 91.75 133 ILE A CA 1
ATOM 1065 C C . ILE A 1 133 ? 0.931 6.695 -11.843 1.00 91.75 133 ILE A C 1
ATOM 1067 O O . ILE A 1 133 ? 1.014 6.845 -13.061 1.00 91.75 133 ILE A O 1
ATOM 1071 N N . LEU A 1 134 ? 1.904 6.136 -11.116 1.00 90.19 134 LEU A N 1
ATOM 1072 C CA . LEU A 1 134 ? 3.145 5.659 -11.718 1.00 90.19 134 LEU A CA 1
ATOM 1073 C C . LEU A 1 134 ? 2.885 4.501 -12.682 1.00 90.19 134 LEU A C 1
ATOM 1075 O O . LEU A 1 134 ? 3.230 4.600 -13.858 1.00 90.19 134 LEU A O 1
ATOM 1079 N N . VAL A 1 135 ? 2.198 3.458 -12.210 1.00 89.56 135 VAL A N 1
ATOM 1080 C CA . VAL A 1 135 ? 1.929 2.256 -13.006 1.00 89.56 135 VAL A CA 1
ATOM 1081 C C . VAL A 1 135 ? 1.069 2.556 -14.221 1.00 89.56 135 VAL A C 1
ATOM 1083 O O . VAL A 1 135 ? 1.358 2.048 -15.300 1.00 89.56 135 VAL A O 1
ATOM 1086 N N . GLU A 1 136 ? 0.052 3.411 -14.103 1.00 89.94 136 GLU A N 1
ATOM 1087 C CA . GLU A 1 136 ? -0.758 3.804 -15.260 1.00 89.94 136 GLU A CA 1
ATOM 1088 C C . GLU A 1 136 ? 0.104 4.475 -16.341 1.00 89.94 136 GLU A C 1
ATOM 1090 O O . GLU A 1 136 ? 0.024 4.120 -17.520 1.00 89.94 136 GLU A O 1
ATOM 1095 N N . LYS A 1 137 ? 0.990 5.395 -15.940 1.00 90.50 137 LYS A N 1
ATOM 1096 C CA . LYS A 1 137 ? 1.884 6.108 -16.862 1.00 90.50 137 LYS A CA 1
ATOM 1097 C C . LYS A 1 137 ? 2.967 5.225 -17.459 1.00 90.50 137 LYS A C 1
ATOM 1099 O O . LYS A 1 137 ? 3.307 5.382 -18.634 1.00 90.50 137 LYS A O 1
ATOM 1104 N N . GLU A 1 138 ? 3.500 4.295 -16.679 1.00 89.00 138 GLU A N 1
ATOM 1105 C CA . GLU A 1 138 ? 4.432 3.292 -17.174 1.00 89.00 138 GLU A CA 1
ATOM 1106 C C . GLU A 1 138 ? 3.764 2.372 -18.189 1.00 89.00 138 GLU A C 1
ATOM 1108 O O . GLU A 1 138 ? 4.304 2.179 -19.279 1.00 89.00 138 GLU A O 1
ATOM 1113 N N . LEU A 1 139 ? 2.568 1.854 -17.897 1.00 88.31 139 LEU A N 1
ATOM 1114 C CA . LEU A 1 139 ? 1.819 0.996 -18.817 1.00 88.31 139 LEU A CA 1
ATOM 1115 C C . LEU A 1 139 ? 1.466 1.731 -20.116 1.00 88.31 139 LEU A C 1
ATOM 1117 O O . LEU A 1 139 ? 1.651 1.169 -21.196 1.00 88.31 139 LEU A O 1
ATOM 1121 N N . ALA A 1 140 ? 1.072 3.005 -20.030 1.00 90.25 140 ALA A N 1
ATOM 1122 C CA . ALA A 1 140 ? 0.842 3.866 -21.191 1.00 90.25 140 ALA A CA 1
ATOM 1123 C C . ALA A 1 140 ? 2.127 4.200 -21.980 1.00 90.25 140 ALA A C 1
ATOM 1125 O O . ALA A 1 140 ? 2.056 4.668 -23.115 1.00 90.25 140 ALA A O 1
ATOM 1126 N N . GLY A 1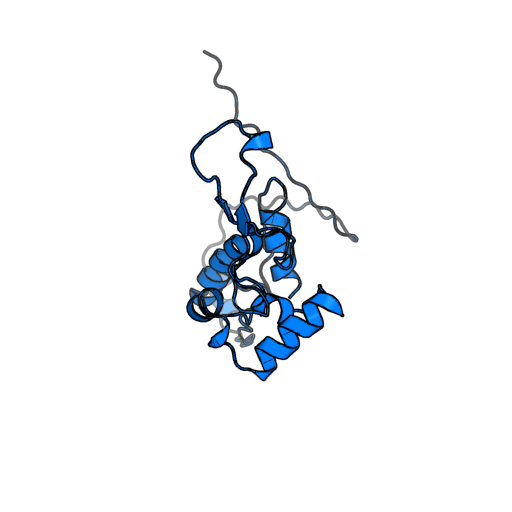 141 ? 3.311 3.954 -21.405 1.00 88.69 141 GLY A N 1
ATOM 1127 C CA . GLY A 1 141 ? 4.602 4.291 -22.012 1.00 88.69 141 GLY A CA 1
ATOM 1128 C C . GLY A 1 141 ? 4.938 5.783 -21.970 1.00 88.69 141 GLY A C 1
ATOM 1129 O O . GLY A 1 141 ? 5.851 6.218 -22.664 1.00 88.69 141 GLY A O 1
ATOM 1130 N N . GLU A 1 142 ? 4.224 6.560 -21.156 1.00 90.50 142 GLU A N 1
ATOM 1131 C CA . GLU A 1 142 ? 4.482 7.988 -20.944 1.00 90.50 142 GLU A CA 1
ATOM 1132 C C . GLU A 1 142 ? 5.678 8.219 -20.016 1.00 90.50 142 GLU A C 1
ATOM 1134 O O . GLU A 1 142 ? 6.369 9.235 -20.109 1.00 90.50 142 GLU A O 1
ATOM 1139 N N . VAL A 1 143 ? 5.908 7.282 -19.093 1.00 88.88 143 VAL A N 1
ATOM 1140 C CA . VAL A 1 143 ? 6.951 7.361 -18.072 1.00 88.88 143 VAL A CA 1
ATOM 1141 C C . VAL A 1 143 ? 7.796 6.093 -18.080 1.00 88.88 143 VAL A C 1
ATOM 1143 O O . VAL A 1 143 ? 7.283 4.990 -18.246 1.00 88.88 143 VAL A O 1
ATOM 1146 N N . ASN A 1 144 ? 9.103 6.265 -17.893 1.00 86.81 144 ASN A N 1
ATOM 1147 C CA . ASN A 1 144 ? 10.032 5.196 -17.565 1.00 86.81 144 ASN A CA 1
ATOM 1148 C C . ASN A 1 144 ? 10.891 5.679 -16.378 1.00 86.81 144 ASN A C 1
ATOM 1150 O O . ASN A 1 144 ? 11.705 6.590 -16.570 1.00 86.81 144 ASN A O 1
ATOM 1154 N N . PRO A 1 145 ? 10.712 5.111 -15.172 1.00 83.50 145 PRO A N 1
ATOM 1155 C CA . PRO A 1 145 ? 11.420 5.536 -13.960 1.00 83.50 145 PRO A CA 1
ATOM 1156 C C . PRO A 1 145 ? 12.943 5.383 -14.043 1.00 83.50 145 PRO A C 1
ATOM 1158 O O . PRO A 1 145 ? 13.670 6.125 -13.394 1.00 83.50 145 PRO A O 1
ATOM 1161 N N . GLY A 1 146 ? 13.445 4.478 -14.891 1.00 83.38 146 GLY A N 1
ATOM 1162 C CA . GLY A 1 146 ? 14.882 4.279 -15.096 1.00 83.38 146 GLY A CA 1
ATOM 1163 C C . GLY A 1 146 ? 15.571 5.392 -15.894 1.00 83.38 146 GLY A C 1
ATOM 1164 O O . GLY A 1 146 ? 16.798 5.452 -15.917 1.00 83.38 146 GLY A O 1
ATOM 1165 N N . ILE A 1 147 ? 14.810 6.269 -16.561 1.00 86.12 147 I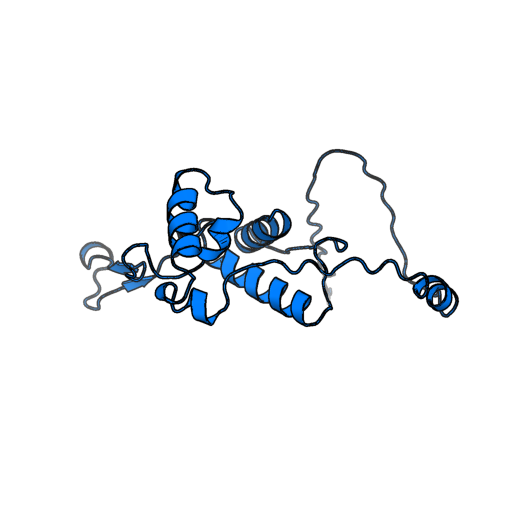LE A N 1
ATOM 1166 C CA . ILE A 1 147 ? 15.358 7.369 -17.379 1.00 86.12 147 ILE A CA 1
ATOM 1167 C C . ILE A 1 147 ? 14.769 8.739 -17.038 1.00 86.12 147 ILE A C 1
ATOM 1169 O O . ILE A 1 147 ? 15.424 9.760 -17.251 1.00 86.12 147 ILE A O 1
ATOM 1173 N N . HIS A 1 148 ? 13.529 8.793 -16.555 1.00 88.56 148 HIS A N 1
ATOM 1174 C CA . HIS A 1 148 ? 12.834 10.039 -16.267 1.00 88.56 148 HIS A CA 1
ATOM 1175 C C . HIS A 1 148 ? 12.973 10.393 -14.792 1.00 88.56 148 HIS A C 1
ATOM 1177 O O . HIS A 1 148 ? 12.747 9.567 -13.915 1.00 88.56 148 HIS A O 1
ATOM 1183 N N . VAL A 1 149 ? 13.266 11.664 -14.518 1.00 89.00 149 VAL A N 1
ATOM 1184 C CA . VAL A 1 149 ? 13.206 12.196 -13.156 1.00 89.00 149 VAL A CA 1
ATOM 1185 C C . VAL A 1 149 ? 11.744 12.402 -12.777 1.00 89.00 149 VAL A C 1
ATOM 1187 O O . VAL A 1 149 ? 11.038 13.200 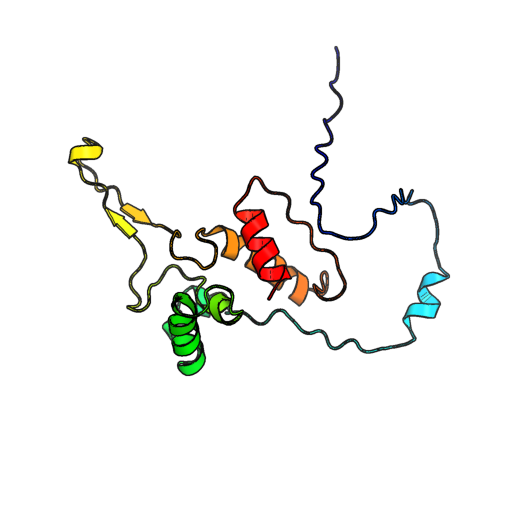-13.401 1.00 89.00 149 VAL A O 1
ATOM 1190 N N . LEU A 1 150 ? 11.299 11.689 -11.747 1.00 89.94 150 LEU A N 1
ATOM 1191 C CA . LEU A 1 150 ? 9.942 11.779 -11.225 1.00 89.94 150 LEU A CA 1
ATOM 1192 C C . LEU A 1 150 ? 9.856 12.916 -10.202 1.00 89.94 150 LEU A C 1
ATOM 1194 O O . LEU A 1 150 ? 10.729 13.103 -9.357 1.00 89.94 150 LEU A O 1
ATOM 1198 N N . VAL A 1 151 ? 8.813 13.739 -10.318 1.00 91.31 151 VAL A N 1
ATOM 1199 C CA . VAL A 1 151 ? 8.591 14.890 -9.435 1.00 91.31 151 VAL A CA 1
ATOM 1200 C C . VAL A 1 151 ? 7.228 14.748 -8.778 1.00 91.31 151 VAL A C 1
ATOM 1202 O O . VAL A 1 151 ? 6.195 14.787 -9.445 1.00 91.31 151 VAL A O 1
ATOM 1205 N N . TRP A 1 152 ? 7.235 14.637 -7.450 1.00 91.25 152 TRP A N 1
ATOM 1206 C CA . TRP A 1 152 ? 6.052 14.369 -6.635 1.00 91.25 152 TRP A CA 1
ATOM 1207 C C . TRP A 1 152 ? 5.663 15.597 -5.788 1.00 91.25 152 TRP A C 1
ATOM 1209 O O . TRP A 1 152 ? 6.017 15.672 -4.607 1.00 91.25 152 TRP A O 1
ATOM 1219 N N . PRO A 1 153 ? 4.950 16.600 -6.347 1.00 90.81 153 PRO A N 1
ATOM 1220 C CA . PRO A 1 153 ? 4.567 17.795 -5.598 1.00 90.81 153 PRO A CA 1
ATOM 1221 C C . PRO A 1 153 ? 3.637 17.415 -4.443 1.00 90.81 153 PRO A C 1
ATOM 1223 O O . PRO A 1 153 ? 2.579 16.814 -4.637 1.00 90.81 153 PRO A O 1
ATOM 1226 N N . SER A 1 154 ? 4.037 17.737 -3.214 1.00 91.50 154 SER A N 1
ATOM 1227 C CA . SER A 1 154 ? 3.342 17.246 -2.028 1.00 91.50 154 SER A CA 1
ATOM 1228 C C . SER A 1 154 ? 3.546 18.124 -0.801 1.00 91.50 154 SER A C 1
ATOM 1230 O O . SER A 1 154 ? 4.538 18.834 -0.679 1.00 91.50 154 SER A O 1
ATOM 1232 N N . THR A 1 155 ? 2.621 17.997 0.151 1.00 91.06 155 THR A N 1
ATOM 1233 C CA . THR A 1 155 ? 2.765 18.481 1.530 1.00 91.06 155 THR A CA 1
ATOM 1234 C C . THR A 1 155 ? 3.405 17.440 2.464 1.00 91.06 155 THR A C 1
ATOM 1236 O O . THR A 1 155 ? 3.470 17.682 3.664 1.00 91.06 155 THR A O 1
ATOM 1239 N N . GLY A 1 156 ? 3.808 16.262 1.960 1.00 93.25 156 GLY A N 1
ATOM 1240 C CA . GLY A 1 156 ? 4.421 15.185 2.750 1.00 93.25 156 GLY A CA 1
ATOM 1241 C C . GLY A 1 156 ? 4.127 13.797 2.175 1.00 93.25 156 GLY A C 1
ATOM 1242 O O . GLY A 1 156 ? 4.753 13.383 1.206 1.00 93.25 156 GLY A O 1
ATOM 1243 N N . ASN A 1 157 ? 3.134 13.099 2.735 1.00 93.81 157 ASN A N 1
ATOM 1244 C CA . ASN A 1 157 ? 2.831 11.677 2.485 1.00 93.81 157 ASN A CA 1
ATOM 1245 C C . ASN A 1 157 ? 2.763 11.234 1.012 1.00 93.81 157 ASN A C 1
ATOM 1247 O O . ASN A 1 157 ? 3.129 10.107 0.705 1.00 93.81 157 ASN A O 1
ATOM 1251 N N . TYR A 1 158 ? 2.295 12.088 0.096 1.00 94.19 158 TYR A N 1
ATOM 1252 C CA . TYR A 1 158 ? 2.252 11.726 -1.329 1.00 94.19 158 TYR A CA 1
ATOM 1253 C C . TYR A 1 158 ? 3.651 11.745 -1.962 1.00 94.19 158 TYR A C 1
ATOM 1255 O O . TYR A 1 158 ? 3.965 10.876 -2.761 1.00 94.19 158 TYR A O 1
ATOM 1263 N N . GLY A 1 159 ? 4.510 12.683 -1.550 1.00 92.31 159 GLY A N 1
ATOM 1264 C CA . GLY A 1 159 ? 5.914 12.721 -1.957 1.00 92.31 159 GLY A CA 1
ATOM 1265 C C . GLY A 1 159 ? 6.734 11.592 -1.333 1.00 92.31 159 GLY A C 1
ATOM 1266 O O . GLY A 1 159 ? 7.566 11.018 -2.018 1.00 92.31 159 GLY A O 1
ATOM 1267 N N . ILE A 1 160 ? 6.450 11.220 -0.076 1.00 92.25 160 ILE A N 1
ATOM 1268 C CA . ILE A 1 160 ? 7.046 10.031 0.564 1.00 92.25 160 ILE A CA 1
ATOM 1269 C C . ILE A 1 160 ? 6.631 8.763 -0.189 1.00 92.25 160 ILE A C 1
ATOM 1271 O O . ILE A 1 160 ? 7.472 7.924 -0.482 1.00 92.25 160 ILE A O 1
ATOM 1275 N N . GLY A 1 161 ? 5.345 8.647 -0.540 1.00 90.69 161 GLY A N 1
ATOM 1276 C CA . GLY A 1 161 ? 4.838 7.570 -1.387 1.00 90.69 161 GLY A CA 1
ATOM 1277 C C . GLY A 1 161 ? 5.567 7.492 -2.725 1.00 90.69 161 GLY A C 1
ATOM 1278 O O . GLY A 1 161 ? 6.042 6.425 -3.081 1.00 90.69 161 GLY A O 1
ATOM 1279 N N . GLY A 1 162 ? 5.703 8.615 -3.434 1.00 89.88 162 GLY A N 1
ATOM 1280 C CA . GLY A 1 162 ? 6.437 8.680 -4.700 1.00 89.88 162 GLY A CA 1
ATOM 1281 C C . GLY A 1 162 ? 7.907 8.283 -4.570 1.00 89.88 162 GLY A C 1
ATOM 1282 O O . GLY A 1 162 ? 8.359 7.392 -5.273 1.00 89.88 162 GLY A O 1
ATOM 1283 N N . ALA A 1 163 ? 8.623 8.856 -3.599 1.00 88.56 163 ALA A N 1
ATOM 1284 C CA . ALA A 1 163 ? 10.027 8.531 -3.343 1.00 88.56 163 ALA A CA 1
ATOM 1285 C C . ALA A 1 163 ? 10.256 7.050 -2.992 1.00 88.56 163 ALA A C 1
ATOM 1287 O O . ALA A 1 163 ? 11.321 6.513 -3.277 1.00 88.56 163 ALA A O 1
ATOM 1288 N N . TRP A 1 164 ? 9.267 6.390 -2.384 1.00 86.56 164 TRP A N 1
ATOM 1289 C CA . TRP A 1 164 ? 9.315 4.953 -2.117 1.00 86.56 164 TRP A CA 1
ATOM 1290 C C . TRP A 1 164 ? 9.313 4.121 -3.404 1.00 86.56 164 TRP A C 1
ATOM 1292 O O . TRP A 1 164 ? 10.018 3.124 -3.486 1.00 86.56 164 TRP A O 1
ATOM 1302 N N . TRP A 1 165 ? 8.535 4.539 -4.406 1.00 79.31 165 TRP A N 1
ATOM 1303 C CA . TRP A 1 165 ? 8.479 3.886 -5.715 1.00 79.31 165 TRP A CA 1
ATOM 1304 C C . TRP A 1 165 ? 9.680 4.219 -6.594 1.00 79.31 165 TRP A C 1
ATOM 1306 O O . TRP A 1 165 ? 10.127 3.362 -7.341 1.00 79.31 165 TRP A O 1
ATOM 1316 N N . ASP A 1 166 ? 10.228 5.429 -6.473 1.00 71.69 166 ASP A N 1
ATOM 1317 C CA . ASP A 1 166 ? 11.446 5.827 -7.188 1.00 71.69 166 ASP A CA 1
ATOM 1318 C C . ASP A 1 166 ? 12.682 5.024 -6.726 1.00 71.69 166 ASP A C 1
ATOM 1320 O O . ASP A 1 166 ? 13.674 4.945 -7.448 1.00 71.69 166 ASP A O 1
ATOM 1324 N N . ALA A 1 167 ? 12.647 4.475 -5.506 1.00 59.22 167 ALA A N 1
ATOM 1325 C CA . ALA A 1 167 ? 13.738 3.713 -4.900 1.00 59.22 167 ALA A CA 1
ATOM 1326 C C . ALA A 1 167 ? 13.584 2.182 -5.016 1.00 59.22 167 ALA A C 1
ATOM 1328 O O . ALA A 1 167 ? 14.499 1.468 -4.596 1.00 59.22 167 ALA A O 1
ATOM 1329 N N . ALA A 1 168 ? 12.445 1.698 -5.523 1.00 55.47 168 ALA A N 1
ATOM 1330 C CA . ALA A 1 168 ? 12.111 0.277 -5.659 1.00 55.47 168 ALA A CA 1
ATOM 1331 C C . ALA A 1 168 ? 12.542 -0.285 -7.021 1.00 55.47 168 ALA A C 1
ATOM 1333 O O . ALA A 1 168 ? 12.984 -1.457 -7.042 1.00 55.47 168 ALA A O 1
#

pLDDT: mean 76.24, std 26.07, range [23.47, 97.69]

Foldseek 3Di:
DDDDDDPDDDDDDDDDDDDDDDDDDDDDDPDPVVVVVPPDPPPPQPALDADDPVCQAPVVPPDPVLSVVLLVCVPVPLLPSSVSSVLHQADPVRDGAKDWDDCVVVVDPDIDIDGAQCSRSLRHNLLVVLVVVRNVCSVVVVDRLVPDDDDQDDPPDNVSSNVSSSSD